Protein AF-A0A453EZC6-F1 (afdb_monomer_lite)

Organism: Aegilops tauschii subsp. strangulata (NCBI:txid200361)

Secondary structure (DSSP, 8-state):
-EEEEES-STTS--EEEEEETTEEEEEEEEE-TTS-EEEEE-SS--TTHHHHHHHHTTS-HHHHHH-SEEEE-HHHHHHHHHHHHHHHHH--EEEEE-S--SS--SS----

InterPro domains:
  IPR003788 Protein arginine methyltransferase NDUFAF7 [PF02636] (2-109)
  IPR003788 Protein arginine methyltransferase NDUFAF7 [PTHR12049] (1-111)
  IPR029063 S-adenosyl-L-methionine-dependent methyltransferase superfamily [SSF53335] (2-101)
  IPR038375 Protein arginine methyltransferase NDUFAF7 superfamily [G3DSA:3.40.50.12710] (1-111)

Sequence (111 aa):
TIIVAHEFFDALPIHQFQKGSRGWCEKMVDLAGDSSFRFVLSPQPTASLIFLSKRCQWASAEELEKVEQIEVCPKAMEITEQIADRISSDGGGALIIDYGKNGIVSDSLQV

pLDDT: mean 93.16, std 4.85, range [72.69, 98.25]

Structure (mmCIF, N/CA/C/O backbone):
data_AF-A0A453EZC6-F1
#
_entry.id   AF-A0A453EZC6-F1
#
loop_
_atom_site.group_PDB
_atom_site.id
_atom_site.type_symbol
_atom_site.label_atom_id
_atom_site.label_alt_id
_atom_site.label_comp_id
_atom_site.label_asym_id
_atom_site.label_entity_id
_atom_site.label_seq_id
_atom_site.pdbx_PDB_ins_code
_atom_site.Cartn_x
_atom_site.Cartn_y
_atom_site.Cartn_z
_atom_site.occupancy
_atom_site.B_iso_or_equiv
_atom_site.auth_seq_id
_atom_site.auth_comp_id
_atom_site.auth_asym_id
_atom_site.auth_atom_id
_atom_site.pdbx_PDB_model_num
ATOM 1 N N . THR A 1 1 ? -19.023 -1.573 17.926 1.00 92.25 1 THR A N 1
ATOM 2 C CA . THR A 1 1 ? -18.331 -2.567 17.071 1.00 92.25 1 THR A CA 1
ATOM 3 C C . THR A 1 1 ? -16.877 -2.715 17.494 1.00 92.25 1 THR A C 1
ATOM 5 O O . THR A 1 1 ? -16.253 -1.699 17.760 1.00 92.25 1 THR A O 1
ATOM 8 N N . ILE A 1 2 ? -16.334 -3.936 17.589 1.00 96.75 2 ILE A N 1
ATOM 9 C CA . ILE A 1 2 ? -14.892 -4.165 17.821 1.00 96.75 2 ILE A CA 1
ATOM 10 C C . ILE A 1 2 ? -14.318 -4.886 16.606 1.00 96.75 2 ILE A C 1
ATOM 12 O O . ILE A 1 2 ? -14.856 -5.917 16.205 1.00 96.75 2 ILE A O 1
ATOM 16 N N . ILE A 1 3 ? -13.259 -4.329 16.020 1.00 97.75 3 ILE A N 1
ATOM 17 C CA . ILE A 1 3 ? -12.581 -4.875 14.838 1.00 97.75 3 ILE A CA 1
ATOM 18 C C . ILE A 1 3 ? -11.149 -5.224 15.231 1.00 97.75 3 ILE A C 1
ATOM 20 O O . ILE A 1 3 ? -10.454 -4.413 15.840 1.00 97.75 3 ILE A O 1
ATOM 24 N N . VAL A 1 4 ? -10.710 -6.430 14.889 1.00 97.88 4 VAL A N 1
ATOM 25 C CA . VAL A 1 4 ? -9.336 -6.882 15.116 1.00 97.88 4 VAL A CA 1
ATOM 26 C C . VAL A 1 4 ? -8.779 -7.373 13.790 1.00 97.88 4 VAL A C 1
ATOM 28 O O . VAL A 1 4 ? -9.398 -8.216 13.144 1.00 97.88 4 VAL A O 1
ATOM 31 N N . ALA A 1 5 ? -7.628 -6.837 13.398 1.00 97.75 5 ALA A N 1
ATOM 32 C CA . ALA A 1 5 ? -6.870 -7.274 12.235 1.00 97.75 5 ALA A CA 1
ATOM 33 C C . ALA A 1 5 ? -5.445 -7.601 12.694 1.00 97.75 5 ALA A C 1
ATOM 35 O O . ALA A 1 5 ? -4.743 -6.724 13.191 1.00 97.75 5 ALA A O 1
ATOM 36 N N . HIS A 1 6 ? -5.051 -8.865 12.580 1.00 97.75 6 HIS A N 1
ATOM 37 C CA . HIS A 1 6 ? -3.745 -9.363 13.003 1.00 97.75 6 HIS A CA 1
ATOM 38 C C . HIS A 1 6 ? -3.072 -10.013 11.799 1.00 97.75 6 HIS A C 1
ATOM 40 O O . HIS A 1 6 ? -3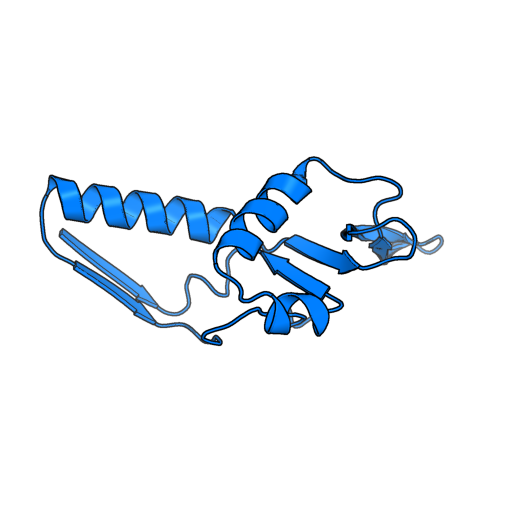.625 -10.992 11.297 1.00 97.75 6 HIS A O 1
ATOM 46 N N . GLU A 1 7 ? -1.939 -9.461 11.352 1.00 97.00 7 GLU A N 1
ATOM 47 C CA . GLU A 1 7 ? -1.208 -9.925 10.154 1.00 97.00 7 GLU A CA 1
ATOM 48 C C . GLU A 1 7 ? -2.143 -10.054 8.941 1.00 97.00 7 GLU A C 1
ATOM 50 O O . GLU A 1 7 ? -2.304 -11.107 8.324 1.00 97.00 7 GLU A O 1
ATOM 55 N N . PHE A 1 8 ? -2.901 -8.984 8.697 1.00 97.19 8 PHE A N 1
ATOM 56 C CA . PHE A 1 8 ? -3.897 -8.944 7.628 1.00 97.19 8 PHE A CA 1
ATOM 57 C C . PHE A 1 8 ? -3.518 -7.947 6.540 1.00 97.19 8 PHE A C 1
ATOM 59 O O . PHE A 1 8 ? -3.839 -8.172 5.375 1.00 97.19 8 PHE A O 1
ATOM 66 N N . PHE A 1 9 ? -2.896 -6.824 6.905 1.00 96.75 9 PHE A N 1
ATOM 67 C CA . PHE A 1 9 ? -2.602 -5.736 5.980 1.00 96.75 9 PHE A CA 1
ATOM 68 C C . PHE A 1 9 ? -1.315 -5.985 5.189 1.00 96.75 9 PHE A C 1
ATOM 70 O O . PHE A 1 9 ? -1.257 -5.571 4.029 1.00 96.75 9 PHE A O 1
ATO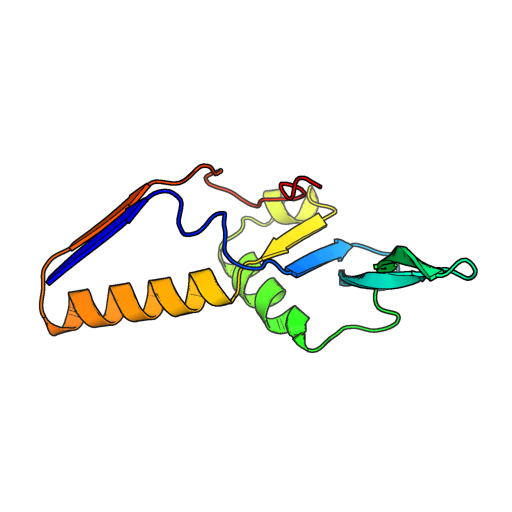M 77 N N . ASP A 1 10 ? -0.329 -6.674 5.766 1.00 94.75 10 ASP A N 1
ATOM 78 C CA . ASP A 1 10 ? 0.884 -7.132 5.070 1.00 94.75 10 ASP A CA 1
ATOM 79 C C . ASP A 1 10 ? 0.599 -8.129 3.935 1.00 94.75 10 ASP A C 1
ATOM 81 O O . ASP A 1 10 ? 1.314 -8.156 2.934 1.00 94.75 10 ASP A O 1
ATOM 85 N N . ALA A 1 11 ? -0.488 -8.892 4.043 1.00 95.56 11 ALA A N 1
ATOM 86 C CA . ALA A 1 11 ? -0.939 -9.832 3.022 1.00 95.56 11 ALA A CA 1
ATOM 87 C C . ALA A 1 11 ? -1.743 -9.175 1.879 1.00 95.56 11 ALA A C 1
ATOM 89 O O . ALA A 1 11 ? -2.098 -9.847 0.904 1.00 95.56 11 ALA A O 1
ATOM 90 N N . LEU A 1 12 ? -2.077 -7.882 1.979 1.00 96.81 12 LEU A N 1
ATOM 91 C CA . LEU A 1 12 ? -2.847 -7.185 0.947 1.00 96.81 12 LEU A CA 1
ATOM 92 C C . LEU A 1 12 ? -1.969 -6.790 -0.252 1.00 96.81 12 LEU A C 1
ATOM 94 O O . LEU A 1 12 ? -0.806 -6.423 -0.087 1.00 96.81 12 LEU A O 1
ATOM 98 N N . PRO A 1 13 ? -2.525 -6.796 -1.479 1.00 95.94 13 PRO A N 1
ATOM 99 C CA . PRO A 1 13 ? -1.761 -6.479 -2.678 1.00 95.94 13 PRO A CA 1
ATOM 100 C C . PRO A 1 13 ? -1.298 -5.020 -2.687 1.00 95.94 13 PRO A C 1
ATOM 102 O O . PRO A 1 13 ? -2.081 -4.091 -2.458 1.00 95.94 13 PRO A O 1
ATOM 105 N N . ILE A 1 14 ? -0.027 -4.830 -3.034 1.00 96.25 14 ILE A N 1
ATOM 106 C CA . ILE A 1 14 ? 0.600 -3.518 -3.168 1.00 96.25 14 ILE A CA 1
ATOM 107 C C . ILE A 1 14 ? 0.834 -3.151 -4.634 1.00 96.25 14 ILE A C 1
ATOM 109 O O . ILE A 1 14 ? 1.006 -4.004 -5.502 1.00 96.25 14 ILE A O 1
ATOM 113 N N . HIS A 1 15 ? 0.911 -1.851 -4.880 1.00 96.56 15 HIS A N 1
ATOM 114 C CA . HIS A 1 15 ? 1.484 -1.262 -6.079 1.00 96.56 15 HIS A CA 1
ATOM 115 C C . HIS A 1 15 ? 2.850 -0.680 -5.719 1.00 96.56 15 HIS A C 1
ATOM 117 O O . HIS A 1 15 ? 2.974 0.020 -4.712 1.00 96.56 15 HIS A O 1
ATOM 123 N N . GLN A 1 16 ? 3.862 -0.933 -6.548 1.00 96.38 16 GLN A N 1
ATOM 124 C CA . GLN A 1 16 ? 5.189 -0.334 -6.407 1.00 96.38 16 GLN A CA 1
ATOM 125 C C . GLN A 1 16 ? 5.382 0.723 -7.504 1.00 96.38 16 GLN A C 1
ATOM 127 O O . GLN A 1 16 ? 5.149 0.457 -8.683 1.00 96.38 16 GLN A O 1
ATOM 132 N N . PHE A 1 17 ? 5.824 1.921 -7.135 1.00 96.00 17 PHE A N 1
ATOM 133 C CA . PHE A 1 17 ? 6.134 3.007 -8.066 1.00 96.00 17 PHE A CA 1
ATOM 134 C C . PHE A 1 17 ? 7.598 3.390 -7.938 1.00 96.00 17 PHE A C 1
ATOM 136 O O . PHE A 1 17 ? 8.086 3.554 -6.826 1.00 96.00 17 PHE A O 1
ATOM 143 N N . GLN A 1 18 ? 8.281 3.593 -9.059 1.00 94.69 18 GLN A N 1
ATOM 144 C CA . GLN A 1 18 ? 9.684 3.993 -9.092 1.00 94.69 18 GLN A CA 1
ATOM 145 C C . GLN A 1 18 ? 9.850 5.316 -9.839 1.00 94.69 18 GLN A C 1
ATOM 147 O O . GLN A 1 18 ? 9.249 5.545 -10.895 1.00 94.69 18 GLN A O 1
ATOM 152 N N . LYS A 1 19 ? 10.683 6.197 -9.291 1.00 91.44 19 LYS A N 1
ATOM 153 C CA . LYS A 1 19 ? 11.048 7.474 -9.896 1.00 91.44 19 LYS A CA 1
ATOM 154 C C . LYS A 1 19 ? 12.061 7.224 -11.014 1.00 91.44 19 LYS A C 1
ATOM 156 O O . LYS A 1 19 ? 13.151 6.714 -10.777 1.00 91.44 19 LYS A O 1
ATOM 161 N N . GLY A 1 20 ? 11.698 7.579 -12.242 1.00 85.50 20 GLY A N 1
ATOM 162 C CA . GLY A 1 20 ? 12.577 7.511 -13.409 1.00 85.50 20 GLY A CA 1
ATOM 163 C C . GLY A 1 20 ? 12.779 8.875 -14.066 1.00 85.50 20 GLY A C 1
ATOM 164 O O . GLY A 1 20 ? 12.223 9.888 -13.641 1.00 85.50 20 GLY A O 1
ATOM 165 N N . SER A 1 21 ? 13.520 8.898 -15.177 1.00 86.25 21 SER A N 1
ATOM 166 C CA . SER A 1 21 ? 13.748 10.110 -15.987 1.00 86.25 21 SER A CA 1
ATOM 167 C C . SER A 1 21 ? 12.462 10.744 -16.535 1.00 86.25 21 SER A C 1
ATOM 169 O O . SER A 1 21 ? 12.444 11.923 -16.871 1.00 86.25 21 SER A O 1
ATOM 171 N N . ARG A 1 22 ? 11.376 9.967 -16.609 1.00 85.56 22 ARG A N 1
ATOM 172 C CA . ARG A 1 22 ? 10.053 10.382 -17.102 1.00 85.56 22 ARG A CA 1
ATOM 173 C C . ARG A 1 22 ? 9.063 10.691 -15.971 1.00 85.56 22 ARG A C 1
ATOM 175 O O . ARG A 1 22 ? 7.874 10.836 -16.231 1.00 85.56 22 ARG A O 1
ATOM 182 N N . GLY A 1 23 ? 9.539 10.756 -14.727 1.00 90.25 23 GLY A N 1
ATOM 183 C CA . GLY A 1 23 ? 8.703 10.825 -13.529 1.00 90.25 23 GLY A CA 1
ATOM 184 C C . GLY A 1 23 ? 8.393 9.442 -12.952 1.00 90.25 23 GLY A C 1
ATOM 185 O O . GLY A 1 23 ? 9.100 8.468 -13.220 1.00 90.25 23 GLY A O 1
ATOM 186 N N . TRP A 1 24 ? 7.349 9.365 -12.129 1.00 93.75 24 TRP A N 1
ATOM 187 C CA . TRP A 1 24 ? 6.924 8.122 -11.485 1.00 93.75 24 TRP A CA 1
ATOM 188 C C . TRP A 1 24 ? 6.341 7.138 -12.502 1.00 93.75 24 TRP A C 1
ATOM 190 O O . TRP A 1 24 ? 5.406 7.467 -13.233 1.00 93.75 24 TRP A O 1
ATOM 200 N N . CYS A 1 25 ? 6.895 5.930 -12.532 1.00 95.25 25 CYS A N 1
ATOM 201 C CA . CYS A 1 25 ? 6.420 4.810 -13.340 1.00 95.25 25 CYS A CA 1
ATOM 202 C C . CYS A 1 25 ? 6.011 3.660 -12.413 1.00 95.25 25 CYS A C 1
ATOM 204 O O . CYS A 1 25 ? 6.638 3.445 -11.376 1.00 95.25 25 CYS A O 1
ATOM 206 N N . GLU A 1 26 ? 4.967 2.922 -12.777 1.00 96.50 26 GLU A N 1
ATOM 207 C CA . GLU A 1 26 ? 4.536 1.746 -12.015 1.00 96.50 26 GLU A CA 1
ATOM 208 C C . GLU A 1 26 ? 5.459 0.566 -12.336 1.00 96.50 26 GLU A C 1
ATOM 210 O O . GLU A 1 26 ? 5.818 0.350 -13.497 1.00 96.50 26 GLU A O 1
ATOM 215 N N . LYS A 1 27 ? 5.868 -0.182 -11.313 1.00 95.56 27 LYS A N 1
ATOM 216 C CA . LYS A 1 27 ? 6.632 -1.419 -11.461 1.00 95.56 27 LYS A CA 1
ATOM 217 C C . LYS A 1 27 ? 5.649 -2.562 -11.687 1.00 95.56 27 LYS A C 1
ATOM 219 O O . LYS A 1 27 ? 4.778 -2.828 -10.865 1.00 95.56 27 LYS A O 1
ATOM 224 N N . MET A 1 28 ? 5.794 -3.210 -12.832 1.00 95.88 28 MET A N 1
ATOM 225 C CA . MET A 1 28 ? 4.892 -4.218 -13.375 1.00 95.88 28 MET A CA 1
ATOM 226 C C . MET A 1 28 ? 5.620 -5.553 -13.510 1.00 95.88 28 MET A C 1
ATOM 228 O O . MET A 1 28 ? 6.852 -5.600 -13.520 1.00 95.88 28 MET A O 1
ATOM 232 N N . VAL A 1 29 ? 4.858 -6.630 -13.677 1.00 95.94 29 VAL A N 1
ATOM 233 C CA . VAL A 1 29 ? 5.384 -7.952 -14.026 1.00 95.94 29 VAL A CA 1
ATOM 234 C C . VAL A 1 29 ? 5.143 -8.204 -15.513 1.00 95.94 29 VAL A C 1
ATOM 236 O O . VAL A 1 29 ? 4.031 -8.012 -16.003 1.00 95.94 29 VAL A O 1
ATOM 239 N N . ASP A 1 30 ? 6.187 -8.621 -16.222 1.00 96.75 30 ASP A N 1
ATOM 240 C CA . ASP A 1 30 ? 6.184 -8.939 -17.653 1.00 96.75 30 ASP A CA 1
ATOM 241 C C . ASP A 1 30 ? 6.794 -10.328 -17.896 1.00 96.75 30 ASP A C 1
ATOM 243 O O . ASP A 1 30 ? 7.473 -10.881 -17.024 1.00 96.75 30 ASP A O 1
ATOM 247 N N . LEU A 1 31 ? 6.571 -10.883 -19.086 1.00 97.00 31 LEU A N 1
ATOM 248 C CA . LEU A 1 31 ? 7.191 -12.128 -19.532 1.00 97.00 31 LEU A CA 1
ATOM 249 C C . LEU A 1 31 ? 8.496 -11.829 -20.278 1.00 97.00 31 LEU A C 1
ATOM 251 O O . LEU A 1 31 ? 8.536 -11.065 -21.244 1.00 97.00 31 LEU A O 1
ATOM 255 N N . ALA A 1 32 ? 9.586 -12.451 -19.840 1.00 95.31 32 ALA A N 1
ATOM 256 C CA . ALA A 1 32 ? 10.835 -12.471 -20.584 1.00 95.31 32 ALA A CA 1
ATOM 257 C C . ALA A 1 32 ? 10.747 -13.428 -21.790 1.00 95.31 32 ALA A C 1
ATOM 259 O O . ALA A 1 32 ? 9.823 -14.232 -21.918 1.00 95.31 32 ALA A O 1
ATOM 260 N N . GLY A 1 33 ? 11.731 -13.354 -22.694 1.00 94.12 33 GLY A N 1
ATOM 261 C CA . GLY A 1 33 ? 11.757 -14.178 -23.912 1.00 94.12 33 GLY A CA 1
ATOM 262 C C . GLY A 1 33 ? 11.836 -15.691 -23.659 1.00 94.12 33 GLY A C 1
ATOM 263 O O . GLY A 1 33 ? 11.496 -16.472 -24.541 1.00 94.12 33 GLY A O 1
ATOM 264 N N . ASP A 1 34 ? 12.244 -16.104 -22.460 1.00 95.38 34 ASP A N 1
ATOM 265 C CA . ASP A 1 34 ? 12.298 -17.492 -21.990 1.00 95.38 34 ASP A CA 1
ATOM 266 C C . ASP A 1 34 ? 11.048 -17.913 -21.187 1.00 95.38 34 ASP A C 1
ATOM 268 O O . ASP A 1 34 ? 11.036 -18.978 -20.576 1.00 95.38 34 ASP A O 1
ATOM 272 N N . SER A 1 35 ? 9.982 -17.103 -21.202 1.00 94.12 35 SER A N 1
ATOM 273 C CA . SER A 1 35 ? 8.750 -17.286 -20.412 1.00 94.12 35 SER A CA 1
ATOM 274 C C . SER A 1 35 ? 8.917 -17.169 -18.890 1.00 94.12 35 SER A C 1
ATOM 276 O O . SER A 1 35 ? 7.980 -17.486 -18.157 1.00 94.12 35 SER A O 1
ATOM 278 N N . SER A 1 36 ? 10.062 -16.691 -18.392 1.00 96.81 36 SER A N 1
ATOM 279 C CA . SER A 1 36 ? 10.209 -16.325 -16.978 1.00 96.81 36 SER A CA 1
ATOM 280 C C . SER A 1 36 ? 9.543 -14.974 -16.674 1.00 96.81 36 SER A C 1
ATOM 282 O O . SER A 1 36 ? 9.407 -14.118 -17.552 1.00 96.81 36 SER A O 1
ATOM 284 N N . PHE A 1 37 ? 9.108 -14.766 -15.427 1.00 96.56 37 PHE A N 1
ATOM 285 C CA . PHE A 1 37 ? 8.594 -13.468 -14.984 1.00 96.56 37 PHE A CA 1
ATOM 286 C C . PHE A 1 37 ? 9.741 -12.512 -14.655 1.00 96.56 37 PHE A C 1
ATOM 288 O O . PHE A 1 37 ? 10.708 -12.889 -13.992 1.00 96.56 37 PHE A O 1
ATOM 295 N N . ARG A 1 38 ? 9.603 -11.249 -15.062 1.00 95.69 38 ARG A N 1
ATOM 296 C CA . ARG A 1 38 ? 10.535 -10.168 -14.715 1.00 95.69 38 ARG A CA 1
ATOM 297 C C . ARG A 1 38 ? 9.791 -8.907 -14.300 1.00 95.69 38 ARG A C 1
ATOM 299 O O . ARG A 1 38 ? 8.696 -8.636 -14.789 1.00 95.69 38 ARG A O 1
ATOM 306 N N . PHE A 1 39 ? 10.423 -8.094 -13.460 1.00 95.25 39 PHE A N 1
ATOM 307 C CA . PHE A 1 39 ? 9.939 -6.745 -13.186 1.00 95.25 39 PHE A CA 1
ATOM 308 C C . PHE A 1 39 ? 10.321 -5.786 -14.316 1.00 95.25 39 PHE A C 1
ATOM 310 O O . PHE A 1 39 ? 11.457 -5.791 -14.794 1.00 95.25 39 PHE A O 1
ATOM 317 N N . VAL A 1 40 ? 9.380 -4.936 -14.718 1.00 95.62 40 VAL A N 1
ATOM 318 C CA . VAL A 1 40 ? 9.581 -3.858 -15.696 1.00 95.62 40 VAL A CA 1
ATOM 319 C C . VAL A 1 40 ? 8.923 -2.575 -15.203 1.00 95.62 40 VAL A C 1
ATOM 321 O O . VAL A 1 40 ? 8.037 -2.612 -14.356 1.00 95.62 40 VAL A O 1
ATOM 324 N N . LEU A 1 41 ? 9.327 -1.427 -15.742 1.00 96.06 41 LEU A N 1
ATOM 325 C CA . LEU A 1 41 ? 8.632 -0.165 -15.493 1.00 96.06 41 LEU A CA 1
ATOM 326 C C . LEU A 1 41 ? 7.616 0.106 -16.596 1.00 96.06 41 LEU A C 1
ATOM 328 O O . LEU A 1 41 ? 7.897 -0.116 -17.777 1.00 96.06 41 LEU A O 1
ATOM 332 N N . SER A 1 42 ? 6.454 0.631 -16.214 1.00 95.56 42 SER A N 1
ATOM 333 C CA . SER A 1 42 ? 5.415 1.009 -17.160 1.00 95.56 42 SER A CA 1
ATOM 334 C C . SER A 1 42 ? 5.976 1.988 -18.210 1.00 95.56 42 SER A C 1
ATOM 336 O O . SER A 1 42 ? 6.734 2.915 -17.892 1.00 95.56 42 SER A O 1
ATOM 338 N N . PRO A 1 43 ? 5.645 1.815 -19.503 1.00 91.19 43 PRO A N 1
ATOM 339 C CA . PRO A 1 43 ? 6.151 2.694 -20.553 1.00 91.19 43 PRO A CA 1
ATOM 340 C C . PRO A 1 43 ? 5.547 4.097 -20.455 1.00 91.19 43 PRO A C 1
ATOM 342 O O . PRO A 1 43 ? 6.136 5.043 -20.969 1.00 91.19 43 PRO A O 1
ATOM 345 N N . GLN A 1 44 ? 4.398 4.237 -19.797 1.00 89.56 44 GLN A N 1
ATOM 346 C CA . GLN A 1 44 ? 3.717 5.498 -19.541 1.00 89.56 44 GLN A CA 1
ATOM 347 C C . GLN A 1 44 ? 3.129 5.496 -18.120 1.00 89.56 44 GLN A C 1
ATOM 349 O O . GLN A 1 44 ? 2.928 4.418 -17.547 1.00 89.56 44 GLN A O 1
ATOM 354 N N . PRO A 1 45 ? 2.854 6.684 -17.555 1.00 88.12 45 PRO A N 1
ATOM 355 C CA . PRO A 1 45 ? 2.017 6.853 -16.370 1.00 88.12 45 PRO A CA 1
ATOM 356 C C . PRO A 1 45 ? 0.742 5.999 -16.439 1.00 88.12 45 PRO A C 1
ATOM 358 O O . PRO A 1 45 ? -0.012 6.093 -17.406 1.00 88.12 45 PRO A O 1
ATOM 361 N N . THR A 1 46 ? 0.501 5.162 -15.432 1.00 93.31 46 THR A N 1
ATOM 362 C CA . THR A 1 46 ? -0.718 4.343 -15.345 1.00 93.31 46 THR A CA 1
ATOM 363 C C . THR A 1 46 ? -1.791 5.055 -14.523 1.00 93.31 46 THR A C 1
ATOM 365 O O . THR A 1 46 ? -1.505 5.988 -13.767 1.00 93.31 46 THR A O 1
ATOM 368 N N . ALA A 1 47 ? -3.043 4.599 -14.627 1.00 93.56 47 ALA A N 1
ATOM 369 C CA . ALA A 1 47 ? -4.134 5.118 -13.800 1.00 93.56 47 ALA A CA 1
ATOM 370 C C . ALA A 1 47 ? -3.874 4.925 -12.292 1.00 93.56 47 ALA A C 1
ATOM 372 O O . ALA A 1 47 ? -4.350 5.723 -11.488 1.00 93.56 47 ALA A O 1
ATOM 373 N N . SER A 1 48 ? -3.066 3.929 -11.904 1.00 93.94 48 SER A N 1
ATOM 374 C CA . SER A 1 48 ? -2.694 3.642 -10.512 1.00 93.94 48 SER A CA 1
ATOM 375 C C . SER A 1 48 ? -1.927 4.784 -9.834 1.00 93.94 48 SER A C 1
ATOM 377 O O . SER A 1 48 ? -1.897 4.854 -8.605 1.00 93.94 48 SER A O 1
ATOM 379 N N . LEU A 1 49 ? -1.352 5.727 -10.592 1.00 92.81 49 LEU A N 1
ATOM 380 C CA . LEU A 1 49 ? -0.661 6.892 -10.026 1.00 92.81 49 LEU A CA 1
ATOM 381 C C . LEU A 1 49 ? -1.552 7.763 -9.135 1.00 92.81 49 LEU A C 1
ATOM 383 O O . LEU A 1 49 ? -1.031 8.457 -8.263 1.00 92.81 49 LEU A O 1
ATOM 387 N N . ILE A 1 50 ? -2.880 7.694 -9.282 1.00 93.56 50 ILE A N 1
ATOM 388 C CA . ILE A 1 50 ? -3.800 8.368 -8.356 1.00 93.56 50 ILE A CA 1
ATOM 389 C C . ILE A 1 50 ? -3.577 7.919 -6.905 1.00 93.56 50 ILE A C 1
ATOM 391 O O . ILE A 1 50 ? -3.708 8.727 -5.985 1.00 93.56 50 ILE A O 1
ATOM 395 N N . PHE A 1 51 ? -3.214 6.651 -6.686 1.00 93.31 51 PHE A N 1
ATOM 396 C CA . PHE A 1 51 ? -2.961 6.107 -5.354 1.00 93.31 51 PHE A CA 1
ATOM 397 C C . PHE A 1 51 ? -1.651 6.640 -4.783 1.00 93.31 51 PHE A C 1
ATOM 399 O O . PHE A 1 51 ? -1.599 6.989 -3.605 1.00 93.31 51 PHE A O 1
ATOM 406 N N . LEU A 1 52 ? -0.628 6.789 -5.629 1.00 92.00 52 LEU A N 1
ATOM 407 C CA . LEU A 1 52 ? 0.621 7.443 -5.258 1.00 92.00 52 LEU A CA 1
ATOM 408 C C . LEU A 1 52 ? 0.378 8.901 -4.860 1.00 92.00 52 LEU A C 1
ATOM 410 O O . LEU A 1 52 ? 0.798 9.319 -3.785 1.00 92.00 52 LEU A O 1
ATOM 414 N N . SER A 1 53 ? -0.355 9.662 -5.680 1.00 90.38 53 SER A N 1
ATOM 415 C CA . SER A 1 53 ? -0.683 11.058 -5.374 1.00 90.38 53 SER A CA 1
ATOM 416 C C . SER A 1 53 ? -1.417 11.196 -4.046 1.00 90.38 53 SER A C 1
ATOM 418 O O . SER A 1 53 ? -1.073 12.087 -3.276 1.00 90.38 53 SER A O 1
ATOM 420 N N . LYS A 1 54 ? -2.373 10.302 -3.749 1.00 88.75 54 LYS A N 1
ATOM 421 C CA . LYS A 1 54 ? -3.007 10.243 -2.427 1.00 88.75 54 LYS A CA 1
ATOM 422 C C . LYS A 1 54 ? -1.957 9.964 -1.354 1.00 88.75 54 LYS A C 1
ATOM 424 O O . LYS A 1 54 ? -1.797 10.785 -0.462 1.00 88.75 54 LYS A O 1
ATOM 429 N N . ARG A 1 55 ? -1.189 8.870 -1.461 1.00 86.88 55 ARG A N 1
ATOM 430 C CA . ARG A 1 55 ? -0.194 8.462 -0.449 1.00 86.88 55 ARG A CA 1
ATOM 431 C C . ARG A 1 55 ? 0.811 9.567 -0.108 1.00 86.88 55 ARG A C 1
ATOM 433 O O . ARG A 1 55 ? 1.191 9.691 1.060 1.00 86.88 55 ARG A O 1
ATOM 440 N N . CYS A 1 56 ? 1.223 10.354 -1.098 1.00 86.75 56 CYS A N 1
ATOM 441 C CA . CYS A 1 56 ? 2.171 11.452 -0.930 1.00 86.75 56 CYS A CA 1
ATOM 442 C C . CYS A 1 56 ? 1.589 12.668 -0.188 1.00 86.75 56 CYS A C 1
ATOM 444 O O . CYS A 1 56 ? 2.370 13.448 0.342 1.00 86.75 56 CYS A O 1
ATOM 446 N N . GLN A 1 57 ? 0.262 12.828 -0.088 1.00 86.88 57 GLN A N 1
ATOM 447 C CA . GLN A 1 57 ? -0.352 13.931 0.677 1.00 86.88 57 GLN A CA 1
ATOM 448 C C . GLN A 1 57 ? -0.015 13.875 2.172 1.00 86.88 57 GLN A C 1
ATOM 450 O O . GLN A 1 57 ? -0.011 14.906 2.837 1.00 86.88 57 GLN A O 1
ATOM 455 N N . TRP A 1 58 ? 0.275 12.680 2.695 1.00 79.25 58 TRP A N 1
ATOM 456 C CA . TRP A 1 58 ? 0.619 12.463 4.103 1.00 79.25 58 TRP A CA 1
ATOM 457 C C . TRP A 1 58 ? 2.126 12.412 4.370 1.00 79.25 58 TRP A C 1
ATOM 459 O O . TRP A 1 58 ? 2.525 12.219 5.514 1.00 79.25 58 TRP A O 1
ATOM 469 N N . ALA A 1 59 ? 2.965 12.531 3.339 1.00 83.31 59 ALA A N 1
ATOM 470 C CA . ALA A 1 59 ? 4.415 12.489 3.482 1.00 83.31 59 ALA A CA 1
ATOM 471 C C . ALA A 1 59 ? 5.009 13.898 3.526 1.00 83.31 59 ALA A C 1
ATOM 473 O O . ALA A 1 59 ? 4.535 14.806 2.838 1.00 83.31 59 ALA A O 1
ATOM 474 N N . SER A 1 60 ? 6.073 14.081 4.304 1.00 85.12 60 SER A N 1
ATOM 475 C CA . SER A 1 60 ? 6.821 15.338 4.283 1.00 85.12 60 SER A CA 1
ATOM 476 C C . SER A 1 60 ? 7.581 15.507 2.960 1.00 85.12 60 SER A C 1
ATOM 478 O O . SER A 1 60 ? 7.961 14.533 2.304 1.00 85.12 60 SER A O 1
ATOM 480 N N . ALA A 1 61 ? 7.840 16.758 2.567 1.00 82.94 61 ALA A N 1
ATOM 481 C CA . ALA A 1 61 ? 8.624 17.053 1.366 1.00 82.94 61 ALA A CA 1
ATOM 482 C C . ALA A 1 61 ? 10.032 16.431 1.435 1.00 82.94 61 ALA A C 1
ATOM 484 O O . ALA A 1 61 ? 10.517 15.882 0.449 1.00 82.94 61 ALA A O 1
ATOM 485 N N . GLU A 1 62 ? 10.646 16.438 2.620 1.00 84.88 62 GLU A N 1
ATOM 486 C CA . GLU A 1 62 ? 11.969 15.857 2.864 1.00 84.88 62 GLU A CA 1
ATOM 487 C C . GLU A 1 62 ? 11.991 14.331 2.703 1.00 84.88 62 GLU A C 1
ATOM 489 O O . GLU A 1 62 ? 12.979 13.779 2.214 1.00 84.88 62 GLU A O 1
ATOM 494 N N . GLU A 1 63 ? 10.921 13.635 3.103 1.00 83.06 63 GLU A N 1
ATOM 495 C CA . GLU A 1 63 ? 10.780 12.197 2.854 1.00 83.06 63 GLU A CA 1
ATOM 496 C C . GLU A 1 63 ? 10.611 11.923 1.358 1.00 83.06 63 GLU A C 1
ATOM 498 O O . GLU A 1 63 ? 11.272 11.040 0.819 1.00 83.06 63 GLU A O 1
ATOM 503 N N . LEU A 1 64 ? 9.778 12.701 0.663 1.00 83.62 64 LEU A N 1
ATOM 504 C CA . LEU A 1 64 ? 9.516 12.513 -0.768 1.00 83.62 64 LEU A CA 1
ATOM 505 C C . LEU A 1 64 ? 10.744 12.772 -1.652 1.00 83.62 64 LEU A C 1
ATOM 507 O O . LEU A 1 64 ? 10.888 12.138 -2.699 1.00 83.62 64 LEU A O 1
ATOM 511 N N . GLU A 1 65 ? 11.632 13.685 -1.258 1.00 84.12 65 GLU A N 1
ATOM 512 C CA . GLU A 1 65 ? 12.865 13.961 -2.004 1.00 84.12 65 GLU A CA 1
ATOM 513 C C . GLU A 1 65 ? 13.870 12.809 -1.941 1.00 84.12 65 GLU A C 1
ATOM 515 O O . GLU A 1 65 ? 14.564 12.551 -2.927 1.00 84.12 65 GLU A O 1
ATOM 520 N N . LYS A 1 66 ? 13.931 12.103 -0.806 1.00 85.50 66 LYS A N 1
ATOM 521 C CA . LYS A 1 66 ? 14.917 11.041 -0.547 1.00 85.50 66 LYS A CA 1
ATOM 522 C C . LYS A 1 66 ? 14.497 9.673 -1.078 1.00 85.50 66 LYS A C 1
ATOM 524 O O . LYS A 1 66 ? 15.293 8.738 -1.036 1.00 85.50 66 LYS A O 1
ATOM 529 N N . VAL A 1 67 ? 13.256 9.536 -1.535 1.00 89.56 67 VAL A N 1
ATOM 530 C CA . VAL A 1 67 ? 12.683 8.244 -1.899 1.00 89.56 67 VAL A CA 1
ATOM 531 C C . VAL A 1 67 ? 12.673 8.056 -3.417 1.00 89.56 67 VAL A C 1
ATOM 533 O O . VAL A 1 67 ? 12.107 8.851 -4.167 1.00 89.56 67 VAL A O 1
ATOM 536 N N . GLU A 1 68 ? 13.278 6.958 -3.870 1.00 92.31 68 GLU A N 1
ATOM 537 C CA . GLU A 1 68 ? 13.314 6.561 -5.285 1.00 92.31 68 GLU A CA 1
ATOM 538 C C . GLU A 1 68 ? 12.205 5.568 -5.660 1.00 92.31 68 GLU A C 1
ATOM 540 O O . GLU A 1 68 ? 11.829 5.480 -6.829 1.00 92.31 68 GLU A O 1
ATOM 545 N N . GLN A 1 69 ? 11.653 4.847 -4.681 1.00 94.12 69 GLN A N 1
ATOM 546 C CA . GLN A 1 69 ? 10.587 3.861 -4.858 1.00 94.12 69 GLN A CA 1
ATOM 547 C C . GLN A 1 69 ? 9.559 3.982 -3.731 1.00 94.12 69 GLN A C 1
ATOM 549 O O . GLN A 1 69 ? 9.948 4.175 -2.585 1.00 94.12 69 GLN A O 1
ATOM 554 N N . ILE A 1 70 ? 8.267 3.870 -4.036 1.00 95.00 70 ILE A N 1
ATOM 555 C CA . ILE A 1 70 ? 7.172 3.953 -3.061 1.00 95.00 70 ILE A CA 1
ATOM 556 C C . ILE A 1 70 ? 6.222 2.775 -3.251 1.00 95.00 70 ILE A C 1
ATOM 558 O O . ILE A 1 70 ? 5.778 2.506 -4.368 1.00 95.00 70 ILE A O 1
ATOM 562 N N . GLU A 1 71 ? 5.854 2.134 -2.146 1.00 95.31 71 GLU A N 1
ATOM 563 C CA . GLU A 1 71 ? 4.790 1.136 -2.095 1.00 95.31 71 GLU A CA 1
ATOM 564 C C . GLU A 1 71 ? 3.482 1.762 -1.609 1.00 95.31 71 GLU A C 1
ATOM 566 O O . GLU A 1 71 ? 3.449 2.561 -0.665 1.00 95.31 71 GLU A O 1
ATOM 571 N N . VAL A 1 72 ? 2.381 1.395 -2.257 1.00 95.00 72 VAL A N 1
ATOM 572 C CA . VAL A 1 72 ? 1.034 1.830 -1.886 1.00 95.00 72 VAL A CA 1
ATOM 573 C C . VAL A 1 72 ? 0.111 0.624 -1.881 1.00 95.00 72 VAL A C 1
ATOM 575 O O . VAL A 1 72 ? 0.107 -0.146 -2.833 1.00 95.00 72 VAL A O 1
ATOM 578 N N . CYS A 1 73 ? -0.713 0.485 -0.844 1.00 95.81 73 CYS A N 1
ATOM 579 C CA . CYS A 1 73 ? -1.753 -0.537 -0.767 1.00 95.81 73 CYS A CA 1
ATOM 580 C C . CYS A 1 73 ? -3.140 0.124 -0.854 1.00 95.81 73 CYS A C 1
ATOM 582 O O . CYS A 1 73 ? -3.687 0.541 0.171 1.00 95.81 73 CYS A O 1
ATOM 584 N N .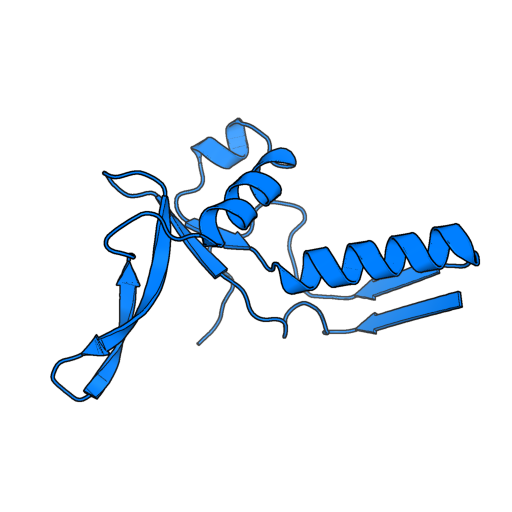 PRO A 1 74 ? -3.739 0.260 -2.055 1.00 95.31 74 PRO A N 1
ATOM 585 C CA . PRO A 1 74 ? -5.054 0.880 -2.208 1.00 95.31 74 PRO A CA 1
ATOM 586 C C . PRO A 1 74 ? -6.140 0.152 -1.418 1.00 95.31 74 PRO A C 1
ATOM 588 O O . PRO A 1 74 ? -7.030 0.792 -0.860 1.00 95.31 74 PRO A O 1
ATOM 591 N N . LYS A 1 75 ? -6.045 -1.183 -1.324 1.00 96.25 75 LYS A N 1
ATOM 592 C CA . LYS A 1 75 ? -7.043 -1.981 -0.610 1.00 96.25 75 LYS A CA 1
ATOM 593 C C . LYS A 1 75 ? -7.005 -1.733 0.895 1.00 96.25 75 LYS A C 1
ATOM 595 O O . LYS A 1 75 ? -8.059 -1.628 1.514 1.00 96.25 75 LYS A O 1
ATOM 600 N N . ALA A 1 76 ? -5.813 -1.563 1.467 1.00 96.19 76 ALA A N 1
ATOM 601 C CA . ALA A 1 76 ? -5.657 -1.155 2.858 1.00 96.19 76 ALA A CA 1
ATOM 602 C C . ALA A 1 76 ? -6.311 0.205 3.128 1.00 96.19 76 ALA A C 1
ATOM 604 O O . ALA A 1 76 ? -7.004 0.358 4.132 1.00 96.19 76 ALA A O 1
ATOM 605 N N . MET A 1 77 ? -6.121 1.178 2.229 1.00 93.94 77 MET A N 1
ATOM 606 C CA . MET A 1 77 ? -6.728 2.508 2.360 1.00 93.94 77 MET A CA 1
ATOM 607 C C . MET A 1 77 ? -8.260 2.419 2.374 1.00 93.94 77 MET A C 1
ATOM 609 O O . MET A 1 77 ? -8.890 2.969 3.271 1.00 93.94 77 MET A O 1
ATOM 613 N N . GLU A 1 78 ? -8.840 1.669 1.433 1.00 96.31 78 GLU A N 1
ATOM 614 C CA . GLU A 1 78 ? -10.291 1.446 1.336 1.00 96.31 78 GLU A CA 1
ATOM 615 C C . GLU A 1 78 ? -10.855 0.749 2.587 1.00 96.31 78 GLU A C 1
ATOM 617 O O . GLU A 1 78 ? -11.853 1.188 3.152 1.00 96.31 78 GLU A O 1
ATOM 622 N N . ILE A 1 79 ? -10.210 -0.327 3.051 1.00 97.75 79 ILE A N 1
ATOM 623 C CA . ILE A 1 79 ? -10.651 -1.063 4.246 1.00 97.75 79 ILE A CA 1
ATOM 624 C C . ILE A 1 79 ? -10.558 -0.173 5.489 1.00 97.75 79 ILE A C 1
ATOM 626 O O . ILE A 1 79 ? -11.454 -0.190 6.328 1.00 97.75 79 ILE A O 1
ATOM 630 N N . THR A 1 80 ? -9.502 0.633 5.602 1.00 96.62 80 THR A N 1
ATOM 631 C CA . THR A 1 80 ? -9.322 1.550 6.737 1.00 96.62 80 THR A CA 1
ATOM 632 C C . THR A 1 80 ? -10.406 2.628 6.762 1.00 96.62 80 THR A C 1
ATOM 634 O O . THR A 1 80 ? -10.929 2.931 7.833 1.00 96.62 80 THR A O 1
ATOM 637 N N . GLU A 1 81 ? -10.795 3.160 5.599 1.00 96.81 81 GLU A N 1
ATOM 638 C CA . GLU A 1 81 ? -11.919 4.096 5.466 1.00 96.81 81 GLU A CA 1
ATOM 639 C C . GLU A 1 81 ? -13.238 3.446 5.915 1.00 96.81 81 GLU A C 1
ATOM 641 O O . GLU A 1 81 ? -13.931 3.989 6.773 1.00 96.81 81 GLU A O 1
ATOM 646 N N . GLN A 1 82 ? -13.523 2.216 5.470 1.00 97.81 82 GLN A N 1
ATOM 647 C CA . GLN A 1 82 ? -14.715 1.471 5.905 1.00 97.81 82 GLN A CA 1
ATOM 648 C C . GLN A 1 82 ? -14.730 1.200 7.419 1.00 97.81 82 GLN A C 1
ATOM 650 O O . GLN A 1 82 ? -15.782 1.278 8.060 1.00 97.81 82 GLN A O 1
ATOM 655 N N . ILE A 1 83 ? -13.571 0.886 8.010 1.00 97.75 83 ILE A N 1
ATOM 656 C CA . ILE A 1 83 ? -13.424 0.719 9.463 1.00 97.75 83 ILE A CA 1
ATOM 657 C C . ILE A 1 83 ? -13.745 2.036 10.180 1.00 97.75 83 ILE A C 1
ATOM 659 O O . ILE A 1 83 ? -14.498 2.030 11.159 1.00 97.75 83 ILE A O 1
ATOM 663 N N . ALA A 1 84 ? -13.206 3.156 9.692 1.00 97.69 84 ALA A N 1
ATOM 664 C CA . ALA A 1 84 ? -13.446 4.477 10.263 1.00 97.69 84 ALA A CA 1
ATOM 665 C C . ALA A 1 84 ? -14.933 4.862 10.197 1.00 97.69 84 ALA A C 1
ATOM 667 O O . ALA A 1 84 ? -15.503 5.253 11.219 1.00 97.69 84 ALA A O 1
ATOM 668 N N . ASP A 1 85 ? -15.586 4.657 9.052 1.00 97.94 85 ASP A N 1
ATOM 669 C CA . ASP A 1 85 ? -17.017 4.928 8.864 1.00 97.94 85 ASP A CA 1
ATOM 670 C C . ASP A 1 85 ? -17.888 4.087 9.801 1.00 97.94 85 ASP A C 1
ATOM 672 O O . ASP A 1 85 ? -18.845 4.584 10.409 1.00 97.94 85 ASP A O 1
ATOM 676 N N . ARG A 1 86 ? -17.532 2.808 9.972 1.00 97.69 86 ARG A N 1
ATOM 677 C CA . ARG A 1 86 ? -18.244 1.887 10.862 1.00 97.69 86 ARG A CA 1
ATOM 678 C C . ARG A 1 86 ? -18.132 2.310 12.323 1.00 97.69 86 ARG A C 1
ATOM 680 O O . ARG A 1 86 ? -19.121 2.240 13.051 1.00 97.69 86 ARG A O 1
ATOM 687 N N . ILE A 1 87 ? -16.946 2.735 12.756 1.00 97.88 87 ILE A N 1
ATOM 688 C CA . ILE A 1 87 ? -16.723 3.232 14.120 1.00 97.88 87 ILE A CA 1
ATOM 689 C C . ILE A 1 87 ? -17.443 4.566 14.328 1.00 97.88 87 ILE A C 1
ATOM 691 O O . ILE A 1 87 ? -18.066 4.751 15.369 1.00 97.88 87 ILE A O 1
ATOM 695 N N . SER A 1 88 ? -17.396 5.466 13.345 1.00 97.94 88 SER A N 1
ATOM 696 C CA . SER A 1 88 ? -18.079 6.764 13.391 1.00 97.94 88 SER A CA 1
ATOM 697 C C . SER A 1 88 ? -19.597 6.608 13.535 1.00 97.94 88 SER A C 1
ATOM 699 O O . SER A 1 88 ? -20.219 7.289 14.347 1.00 97.94 88 SER A O 1
ATOM 701 N N . SER A 1 89 ? -20.185 5.661 12.796 1.00 97.44 89 SER A N 1
ATOM 702 C CA . SER A 1 89 ? -21.639 5.440 12.776 1.00 97.44 89 SER A CA 1
ATOM 703 C C . SER A 1 89 ? -22.161 4.706 14.016 1.00 97.44 89 SER A C 1
ATOM 705 O O . SER A 1 89 ? -23.206 5.069 14.553 1.00 97.44 89 SER A O 1
ATOM 707 N N . ASP A 1 90 ? -21.442 3.683 14.490 1.00 96.62 90 ASP A N 1
ATOM 708 C CA . ASP A 1 90 ? -21.956 2.747 15.504 1.00 96.62 90 ASP A CA 1
ATOM 709 C C . ASP A 1 90 ? -21.213 2.798 16.845 1.00 96.62 90 ASP A C 1
ATOM 711 O O . ASP A 1 90 ? -21.589 2.108 17.798 1.00 96.62 90 ASP A O 1
ATOM 715 N N . GLY A 1 91 ? -20.123 3.559 16.922 1.00 95.56 91 GLY A N 1
ATOM 716 C CA . GLY A 1 91 ? -19.197 3.539 18.046 1.00 95.56 91 GLY A CA 1
ATOM 717 C C . GLY A 1 91 ? -18.369 2.248 18.153 1.00 95.56 91 GLY A C 1
ATOM 718 O O . GLY A 1 91 ? -18.623 1.211 17.522 1.00 95.56 91 GLY A O 1
ATOM 719 N N . GLY A 1 92 ? -17.354 2.293 19.018 1.00 96.88 92 GLY A N 1
ATOM 720 C CA . GLY A 1 92 ? -16.441 1.184 19.296 1.00 96.88 92 GLY A CA 1
ATOM 721 C C . GLY A 1 92 ? -14.997 1.496 18.909 1.00 96.88 92 GLY A C 1
ATOM 722 O O . GLY A 1 92 ? -14.551 2.621 19.108 1.00 96.88 92 GLY A O 1
ATOM 723 N N . GLY A 1 93 ? -14.259 0.506 18.401 1.00 97.94 93 GLY A N 1
ATOM 724 C CA . GLY A 1 93 ? -12.837 0.669 18.090 1.00 97.94 93 GLY A CA 1
ATOM 725 C C . GLY A 1 93 ? -12.247 -0.448 17.230 1.00 97.94 93 GLY A C 1
ATOM 726 O O . GLY A 1 93 ? -12.865 -1.501 17.044 1.00 97.94 93 GLY A O 1
ATOM 727 N N . ALA A 1 94 ? -11.039 -0.206 16.721 1.00 98.25 94 ALA A N 1
ATOM 728 C CA . ALA A 1 94 ? -10.259 -1.166 15.949 1.00 98.25 94 ALA A CA 1
ATOM 729 C C . ALA A 1 94 ? -8.847 -1.327 16.526 1.00 98.25 94 ALA A C 1
ATOM 731 O O . ALA A 1 94 ? -8.234 -0.347 16.950 1.00 98.25 94 ALA A O 1
ATOM 732 N N . LEU A 1 95 ? -8.336 -2.557 16.509 1.00 98.19 95 LEU A N 1
ATOM 733 C CA . LEU A 1 95 ? -6.944 -2.886 16.803 1.00 98.19 95 LEU A CA 1
ATOM 734 C C . LEU A 1 95 ? -6.337 -3.574 15.578 1.00 98.19 95 LEU A C 1
ATOM 736 O O . LEU A 1 95 ? -6.751 -4.676 15.217 1.00 98.19 95 LEU A O 1
ATOM 740 N N . ILE A 1 96 ? -5.377 -2.903 14.945 1.00 98.06 96 ILE A N 1
ATOM 741 C CA . ILE A 1 96 ? -4.629 -3.412 13.793 1.00 98.06 96 ILE A CA 1
ATOM 742 C C . ILE A 1 96 ? -3.199 -3.673 14.263 1.00 98.06 96 ILE A C 1
ATOM 744 O O . ILE A 1 96 ? -2.543 -2.758 14.762 1.00 98.06 96 ILE A O 1
ATOM 748 N N . ILE A 1 97 ? -2.745 -4.917 14.144 1.00 97.81 97 ILE A N 1
ATOM 749 C CA . ILE A 1 97 ? -1.404 -5.361 14.527 1.00 97.81 97 ILE A CA 1
ATOM 750 C C . ILE A 1 97 ? -0.758 -5.960 13.284 1.00 97.81 97 ILE A C 1
ATOM 752 O O . ILE A 1 97 ? -1.251 -6.954 12.754 1.00 97.81 97 ILE A O 1
ATOM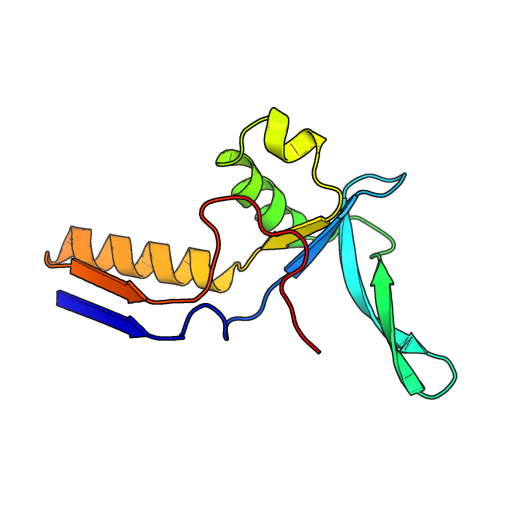 756 N N . ASP A 1 98 ? 0.320 -5.333 12.825 1.00 96.56 98 ASP A N 1
ATOM 757 C CA . ASP A 1 98 ? 1.036 -5.743 11.624 1.00 96.56 98 ASP A CA 1
ATOM 758 C C . ASP A 1 98 ? 2.505 -5.293 11.669 1.00 96.56 98 ASP A C 1
ATOM 760 O O . ASP A 1 98 ? 2.868 -4.386 12.434 1.00 96.56 98 ASP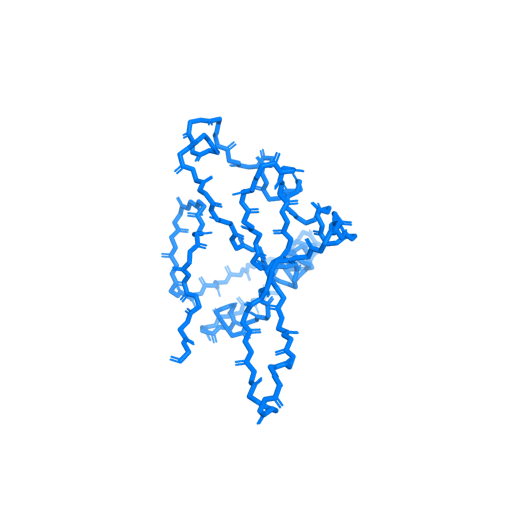 A O 1
ATOM 764 N N . TYR A 1 99 ? 3.348 -5.903 10.841 1.00 94.06 99 TYR A N 1
ATOM 765 C CA . TYR A 1 99 ? 4.732 -5.483 10.661 1.00 94.06 99 TYR A CA 1
ATOM 766 C C . TYR A 1 99 ? 4.791 -4.287 9.709 1.00 94.06 99 TYR A C 1
ATOM 768 O O . TYR A 1 99 ? 4.274 -4.312 8.597 1.00 94.06 99 TYR A O 1
ATOM 776 N N . GLY A 1 100 ? 5.454 -3.207 10.119 1.00 92.44 100 GLY A N 1
ATOM 777 C CA . GLY A 1 100 ? 5.518 -2.018 9.279 1.00 92.44 100 GLY A CA 1
ATOM 778 C C . GLY A 1 100 ? 6.354 -0.886 9.851 1.00 92.44 100 GLY A C 1
ATOM 779 O O . GLY A 1 100 ? 7.021 -1.017 10.879 1.00 92.44 100 GLY A O 1
ATOM 780 N N . LYS A 1 101 ? 6.326 0.251 9.153 1.00 90.19 101 LYS A N 1
ATOM 781 C CA . LYS A 1 101 ? 7.027 1.481 9.535 1.00 90.19 101 LYS A CA 1
ATOM 782 C C . LYS A 1 101 ? 6.043 2.640 9.616 1.00 90.19 101 LYS A C 1
ATOM 784 O O . LYS A 1 101 ? 5.123 2.737 8.811 1.00 90.19 101 LYS A O 1
ATOM 789 N N . ASN A 1 102 ? 6.294 3.566 10.537 1.00 89.00 102 ASN A N 1
ATOM 790 C CA . ASN A 1 102 ? 5.562 4.827 10.619 1.00 89.00 102 ASN A CA 1
ATOM 791 C C . ASN A 1 102 ? 6.161 5.863 9.645 1.00 89.00 102 ASN A C 1
ATOM 793 O O . ASN A 1 102 ? 6.814 6.811 10.072 1.00 89.00 102 ASN A O 1
ATOM 797 N N . GLY A 1 103 ? 6.030 5.618 8.338 1.00 87.56 103 GLY A N 1
ATOM 798 C CA . GLY A 1 103 ? 6.621 6.451 7.284 1.00 87.56 103 GLY A CA 1
ATOM 799 C C . GLY A 1 103 ? 6.371 5.899 5.879 1.00 87.56 103 GLY A C 1
ATOM 800 O O . GLY A 1 103 ? 5.584 4.966 5.694 1.00 87.56 103 GLY A O 1
ATOM 801 N N . ILE A 1 104 ? 7.013 6.484 4.862 1.00 87.75 104 ILE A N 1
ATOM 802 C CA . ILE A 1 104 ? 6.999 5.909 3.507 1.00 87.75 104 ILE A CA 1
ATOM 803 C C . ILE A 1 104 ? 7.753 4.573 3.505 1.00 87.75 104 ILE A C 1
ATOM 805 O O . ILE A 1 104 ? 8.867 4.463 4.017 1.00 87.75 104 ILE A O 1
ATOM 809 N N . VAL A 1 105 ? 7.141 3.564 2.888 1.00 90.06 105 VAL A N 1
ATOM 810 C CA . VAL A 1 105 ? 7.755 2.261 2.636 1.00 90.06 105 VAL A CA 1
ATOM 811 C C . VAL A 1 105 ? 8.205 2.226 1.181 1.00 90.06 105 VAL A C 1
ATOM 813 O O . VAL A 1 105 ? 7.422 2.549 0.288 1.00 90.06 105 VAL A O 1
ATOM 816 N N . SER A 1 106 ? 9.479 1.898 0.954 1.00 88.25 106 SER A N 1
ATOM 817 C CA . SER A 1 106 ? 10.078 1.931 -0.381 1.00 88.25 106 SER A CA 1
ATOM 818 C C . SER A 1 106 ? 10.089 0.576 -1.074 1.00 88.25 106 SER A C 1
ATOM 820 O O . SER A 1 106 ? 9.657 0.476 -2.216 1.00 88.25 106 SER A O 1
ATOM 822 N N . ASP A 1 107 ? 10.595 -0.448 -0.393 1.00 88.19 107 ASP A N 1
ATOM 823 C CA . ASP A 1 107 ? 10.731 -1.811 -0.903 1.00 88.19 107 ASP A CA 1
ATOM 824 C C . ASP A 1 107 ? 10.657 -2.758 0.298 1.00 88.19 107 ASP A C 1
ATOM 826 O O . ASP A 1 107 ? 11.609 -2.863 1.078 1.00 88.19 107 ASP A O 1
ATOM 830 N N . SER A 1 108 ? 9.479 -3.331 0.532 1.00 92.75 108 SER A N 1
ATOM 831 C CA . SER A 1 108 ? 9.233 -4.267 1.637 1.00 92.75 108 SER A CA 1
ATOM 832 C C . SER A 1 108 ? 8.728 -5.624 1.168 1.00 92.75 108 SER A C 1
ATOM 834 O O . SER A 1 108 ? 8.835 -6.587 1.926 1.00 92.75 108 SER A O 1
ATOM 836 N N . LEU A 1 109 ? 8.246 -5.715 -0.077 1.00 91.69 109 LEU A N 1
ATOM 837 C CA . LEU A 1 109 ? 7.845 -6.975 -0.688 1.00 91.69 109 LEU A CA 1
ATOM 838 C C . LEU A 1 109 ? 9.014 -7.964 -0.707 1.00 91.69 109 LEU A C 1
ATOM 840 O O . LEU A 1 109 ? 10.074 -7.689 -1.270 1.00 91.69 109 LEU A O 1
ATOM 844 N N . GLN A 1 110 ? 8.791 -9.135 -0.122 1.00 88.44 110 GLN A N 1
ATOM 845 C CA . GLN A 1 110 ? 9.735 -10.247 -0.148 1.00 88.44 110 GLN A CA 1
ATOM 846 C C . GLN A 1 110 ? 9.230 -11.297 -1.140 1.00 88.44 110 GLN A C 1
ATOM 848 O O . GLN A 1 110 ? 8.041 -11.623 -1.140 1.00 88.44 110 GLN A O 1
ATOM 853 N N . VAL A 1 111 ? 10.129 -11.775 -2.006 1.00 72.69 111 VAL A N 1
ATOM 854 C CA . VAL A 1 111 ? 9.866 -12.770 -3.061 1.00 72.69 111 VAL A CA 1
ATOM 855 C C . VAL A 1 111 ? 10.671 -14.029 -2.783 1.00 72.69 111 VAL A C 1
ATOM 857 O O . VAL A 1 111 ? 11.852 -13.876 -2.395 1.00 72.69 111 VAL A O 1
#

Radius of gyration: 16.51 Å; chains: 1; boundin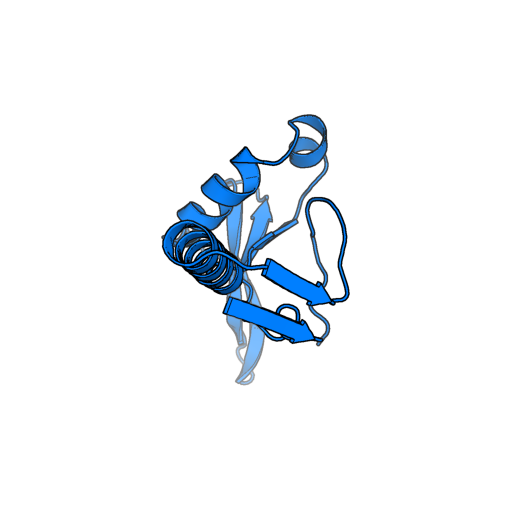g box: 37×34×43 Å

Foldseek 3Di:
DEAEAAANQVPADKWKWFQDPQGIWTWDWDADPVRDIDTDTDPDDDPCCVQVVVVCVPADPVQVVPAGMFMGRVVVVVVVVVQVVCCVVPNDDYDHHHDDDPHTDGDDDDD